Protein AF-A0A914JUU6-F1 (afdb_monomer_lite)

Secondary structure (DSSP, 8-state):
-EEEE-HHHHHHHGGG-TTSEEEE-SSGGG-TTTTTTT-HHHHHHHHHHHHHHHHHHT---SEEEEEEE--HHHHHHHHHHHHHHGGG--GGGT-HHHHHHHHHHHHHHHH-SSEE-TT-S-EEEEE----TT-HHHHHHHHHH-HHHHTTS----PPP----

pLDDT: mean 79.99, std 14.68, range [33.72, 95.19]

Sequence (163 aa):
MQISLCSSCFQAVGKHLSDVEVDKSTEYYNCSLCFGLMDQQIYSSIIDEAKKEFLKEKFDGETFVLAVNFPVSQLLREKLIETIIGKEWSEQEMSPKSRSTFLMMNQFREDGFLRPSLHSDMILTVTFENDEFKNKDVDFFMCHQPTQFLKTGRKRQAENEED

Structure (mmCIF, N/CA/C/O backbone):
data_AF-A0A914JUU6-F1
#
_entry.id   AF-A0A914JUU6-F1
#
loop_
_atom_site.group_PDB
_atom_site.id
_atom_site.type_symbol
_atom_site.label_atom_id
_atom_site.label_alt_id
_atom_site.label_comp_id
_atom_site.label_asym_id
_atom_site.label_entity_id
_atom_site.label_seq_id
_atom_site.pdbx_PDB_ins_code
_atom_site.Cartn_x
_atom_site.Cartn_y
_atom_site.Cartn_z
_atom_site.occupancy
_atom_site.B_iso_or_equiv
_atom_site.auth_seq_id
_atom_site.auth_comp_id
_atom_site.auth_asym_id
_atom_site.auth_atom_id
_atom_site.pdbx_PDB_model_num
ATOM 1 N N . MET A 1 1 ? 10.167 4.336 -23.846 1.00 57.53 1 MET A N 1
ATOM 2 C CA . MET A 1 1 ? 9.023 3.688 -23.164 1.00 57.53 1 MET A CA 1
ATOM 3 C C . MET A 1 1 ? 9.046 4.190 -21.741 1.00 57.53 1 MET A C 1
ATOM 5 O O . MET A 1 1 ? 10.099 4.102 -21.124 1.00 57.53 1 MET A O 1
ATOM 9 N N . GLN A 1 2 ? 7.935 4.761 -21.282 1.00 77.31 2 GLN A N 1
ATOM 10 C CA . GLN A 1 2 ? 7.885 5.588 -20.080 1.00 77.31 2 GLN A CA 1
ATOM 11 C C . GLN A 1 2 ? 7.187 4.834 -18.940 1.00 77.31 2 GLN A C 1
ATOM 13 O O . GLN A 1 2 ? 6.033 4.430 -19.088 1.00 77.31 2 GLN A O 1
ATOM 18 N N . ILE A 1 3 ? 7.874 4.631 -17.814 1.00 84.81 3 ILE A N 1
ATOM 19 C CA . ILE A 1 3 ? 7.281 4.119 -16.570 1.00 84.81 3 ILE A CA 1
ATOM 20 C C . ILE A 1 3 ? 6.945 5.318 -15.690 1.00 84.81 3 ILE A C 1
ATOM 22 O O . ILE A 1 3 ? 7.829 6.089 -15.327 1.00 84.81 3 ILE A O 1
ATOM 26 N N . SER A 1 4 ? 5.676 5.466 -15.311 1.00 89.19 4 SER A N 1
ATOM 27 C CA . SER A 1 4 ? 5.264 6.519 -14.379 1.00 89.19 4 SER A CA 1
ATOM 28 C C . SER A 1 4 ? 5.350 6.002 -12.943 1.00 89.19 4 SER A C 1
ATOM 30 O O . SER A 1 4 ? 4.695 5.015 -12.606 1.00 89.19 4 SER A O 1
ATOM 32 N N . LEU A 1 5 ? 6.152 6.631 -12.084 1.00 89.44 5 LEU A N 1
ATOM 33 C CA . LEU A 1 5 ? 6.311 6.259 -10.674 1.00 89.44 5 LEU A CA 1
ATOM 34 C C . LEU A 1 5 ? 5.948 7.433 -9.765 1.00 89.44 5 LEU A C 1
ATOM 36 O O . LEU A 1 5 ? 6.382 8.557 -10.002 1.00 89.44 5 LEU A O 1
ATOM 40 N N . CYS A 1 6 ? 5.215 7.175 -8.679 1.00 90.62 6 CYS A N 1
ATOM 41 C CA . CYS A 1 6 ? 5.067 8.169 -7.614 1.00 90.62 6 CYS A CA 1
ATOM 42 C C . CYS A 1 6 ? 6.408 8.408 -6.902 1.00 90.62 6 CYS A C 1
ATOM 44 O O . CYS A 1 6 ? 7.339 7.605 -7.008 1.00 90.62 6 CYS A O 1
ATOM 46 N N . SER A 1 7 ? 6.497 9.485 -6.123 1.00 88.38 7 SER A N 1
ATOM 47 C CA . SER A 1 7 ? 7.707 9.869 -5.381 1.00 88.38 7 SER A CA 1
ATOM 48 C C . SER A 1 7 ? 8.294 8.726 -4.536 1.00 88.38 7 SER A C 1
ATOM 50 O O . SER A 1 7 ? 9.498 8.476 -4.596 1.00 88.38 7 SER A O 1
ATOM 52 N N . SER A 1 8 ? 7.457 7.987 -3.800 1.00 86.56 8 SER A N 1
ATOM 53 C CA . SER A 1 8 ? 7.889 6.881 -2.936 1.00 86.56 8 SER A CA 1
ATOM 54 C C . SER A 1 8 ? 8.438 5.695 -3.729 1.00 86.56 8 SER A C 1
ATOM 56 O O . SER A 1 8 ? 9.468 5.131 -3.364 1.00 86.56 8 SER A O 1
ATOM 58 N N . CYS A 1 9 ? 7.774 5.330 -4.828 1.00 86.56 9 CYS A N 1
ATOM 59 C CA . CYS A 1 9 ? 8.228 4.255 -5.708 1.00 86.56 9 CYS A CA 1
ATOM 60 C C . CYS A 1 9 ? 9.494 4.657 -6.468 1.00 86.56 9 CYS A C 1
ATOM 62 O O . CYS A 1 9 ? 10.424 3.864 -6.561 1.00 86.56 9 CYS A O 1
ATOM 64 N N . PHE A 1 10 ? 9.580 5.904 -6.937 1.00 87.56 10 PHE A N 1
ATOM 65 C CA . PHE A 1 10 ? 10.777 6.436 -7.582 1.00 87.56 10 PHE A CA 1
ATOM 66 C C . PHE A 1 10 ? 11.995 6.382 -6.652 1.00 87.56 10 PHE A C 1
ATOM 68 O O . PHE A 1 10 ? 13.067 5.963 -7.072 1.00 87.56 10 PHE A O 1
ATOM 75 N N . GLN A 1 11 ? 11.842 6.763 -5.381 1.00 84.88 11 GLN A N 1
ATOM 76 C CA . GLN A 1 11 ? 12.929 6.670 -4.400 1.00 84.88 11 GLN A CA 1
ATOM 77 C C . GLN A 1 11 ? 13.390 5.230 -4.159 1.00 84.88 11 GLN A C 1
ATOM 79 O O . GLN A 1 11 ? 14.578 5.005 -3.944 1.00 84.88 11 GLN A O 1
ATOM 84 N N . ALA A 1 12 ? 12.459 4.275 -4.176 1.00 81.06 12 ALA A N 1
ATOM 85 C CA . ALA A 1 12 ? 12.774 2.870 -3.959 1.00 81.06 12 ALA A CA 1
ATOM 86 C C . ALA A 1 12 ? 13.527 2.269 -5.154 1.00 81.06 12 ALA A C 1
ATOM 88 O O . ALA A 1 12 ? 14.568 1.653 -4.969 1.00 81.06 12 ALA A O 1
ATOM 89 N N . VAL A 1 13 ? 13.029 2.484 -6.375 1.00 82.06 13 VAL A N 1
ATOM 90 C CA . VAL A 1 13 ? 13.438 1.666 -7.533 1.00 82.06 13 VAL A CA 1
ATOM 91 C C . VAL A 1 13 ? 13.977 2.485 -8.701 1.00 82.06 13 VAL A C 1
ATOM 93 O O . VAL A 1 13 ? 14.630 1.946 -9.586 1.00 82.06 13 VAL A O 1
ATOM 96 N N . GLY A 1 14 ? 13.744 3.800 -8.711 1.00 80.38 14 GLY A N 1
ATOM 97 C CA . GLY A 1 14 ? 14.098 4.680 -9.827 1.00 80.38 14 GLY A CA 1
ATOM 98 C C . GLY A 1 14 ? 15.599 4.723 -10.112 1.00 80.38 14 GLY A C 1
ATOM 99 O O . GLY A 1 14 ? 15.990 4.856 -11.265 1.00 80.38 14 GLY A O 1
ATOM 100 N N . LYS A 1 15 ? 16.440 4.529 -9.087 1.00 78.06 15 LYS A N 1
ATOM 101 C CA . LYS A 1 15 ? 17.906 4.452 -9.230 1.00 78.06 15 LYS A CA 1
ATOM 102 C C . LYS A 1 15 ? 18.381 3.241 -10.050 1.00 78.06 15 LYS A C 1
ATOM 104 O O . LYS A 1 15 ? 19.475 3.291 -10.595 1.00 78.06 15 LYS A O 1
ATOM 109 N N . HIS A 1 16 ? 17.559 2.196 -10.149 1.00 81.31 16 HIS A N 1
ATOM 110 C CA . HIS A 1 16 ? 17.865 0.955 -10.866 1.00 81.31 16 HIS A CA 1
ATOM 111 C C . HIS A 1 16 ? 17.248 0.890 -12.270 1.00 81.31 16 HIS A C 1
ATOM 113 O O . HIS A 1 16 ? 17.445 -0.079 -12.995 1.00 81.31 16 HIS A O 1
ATOM 119 N N . LEU A 1 17 ? 16.485 1.911 -12.667 1.00 79.25 17 LEU A N 1
ATOM 120 C CA . LEU A 1 17 ? 15.822 1.989 -13.969 1.00 79.25 17 LEU A CA 1
ATOM 121 C C . LEU A 1 17 ? 16.622 2.883 -14.931 1.00 79.25 17 LEU A C 1
ATOM 123 O O . LEU A 1 17 ? 16.078 3.831 -15.488 1.00 79.25 17 LEU A O 1
ATOM 127 N N . SER A 1 18 ? 17.922 2.620 -15.109 1.00 71.88 18 SER A N 1
ATOM 128 C CA . SER A 1 18 ? 18.807 3.463 -15.938 1.00 71.88 18 SER A CA 1
ATOM 129 C C . SER A 1 18 ? 18.470 3.431 -17.430 1.00 71.88 18 SER A C 1
ATOM 131 O O . SER A 1 18 ? 18.652 4.431 -18.121 1.00 71.88 18 SER A O 1
ATOM 133 N N . ASP A 1 19 ? 17.954 2.299 -17.913 1.00 75.19 19 ASP A N 1
ATOM 134 C CA . ASP A 1 19 ? 17.705 2.051 -19.340 1.00 75.19 19 ASP A CA 1
ATOM 135 C C . ASP A 1 19 ? 16.241 2.307 -19.742 1.00 75.19 19 ASP A C 1
ATOM 137 O O . ASP A 1 19 ? 15.835 2.040 -20.876 1.00 75.19 19 ASP A O 1
ATOM 141 N N . VAL A 1 20 ? 15.427 2.817 -18.813 1.00 79.25 20 VAL A N 1
ATOM 142 C CA . VAL A 1 20 ? 14.002 3.086 -19.019 1.00 79.25 20 VAL A CA 1
ATOM 143 C C . VAL A 1 20 ? 13.700 4.538 -18.680 1.00 79.25 20 VAL A C 1
ATOM 145 O O . VAL A 1 20 ? 14.171 5.080 -17.687 1.00 79.25 20 VAL A O 1
ATOM 148 N N . GLU A 1 21 ? 12.886 5.184 -19.507 1.00 82.81 21 GLU A N 1
ATOM 149 C CA . GLU A 1 21 ? 12.431 6.540 -19.231 1.00 82.81 21 GLU A CA 1
ATOM 150 C C . GLU A 1 21 ? 11.461 6.503 -18.043 1.00 82.81 21 GLU A C 1
ATOM 152 O O . GLU A 1 21 ? 10.430 5.831 -18.095 1.00 82.81 21 GLU A O 1
ATOM 157 N N . VAL A 1 22 ? 11.800 7.185 -16.950 1.00 84.38 22 VAL A N 1
ATOM 158 C CA . VAL A 1 22 ? 10.963 7.233 -15.747 1.00 84.38 22 VAL A CA 1
ATOM 159 C C . VAL A 1 22 ? 10.373 8.621 -15.591 1.00 84.38 22 VAL A C 1
ATOM 161 O O . VAL A 1 22 ? 11.096 9.604 -15.435 1.00 84.38 22 VAL A O 1
ATOM 164 N N . ASP A 1 23 ? 9.050 8.682 -15.566 1.00 88.38 23 ASP A N 1
ATOM 165 C CA . ASP A 1 23 ? 8.308 9.898 -15.284 1.00 88.38 23 ASP A CA 1
ATOM 166 C C . ASP A 1 23 ? 7.830 9.914 -13.835 1.00 88.38 23 ASP A C 1
ATOM 168 O O . ASP A 1 23 ? 7.347 8.913 -13.299 1.00 88.38 23 ASP A O 1
ATOM 172 N N . LYS A 1 24 ? 7.986 11.063 -13.184 1.00 85.81 24 LYS A N 1
ATOM 173 C CA . LYS A 1 24 ? 7.575 11.240 -11.795 1.00 85.81 24 LYS A CA 1
ATOM 174 C C . LYS A 1 24 ? 6.118 11.653 -11.783 1.00 85.81 24 LYS A C 1
ATOM 176 O O . LYS A 1 24 ? 5.791 12.820 -11.978 1.00 85.81 24 LYS A O 1
ATOM 181 N N . SER A 1 25 ? 5.255 10.690 -11.495 1.00 83.69 25 SER A N 1
ATOM 182 C CA . SER A 1 25 ? 3.836 10.954 -11.341 1.00 83.69 25 SER A CA 1
ATOM 183 C C . SER A 1 25 ? 3.587 11.829 -10.118 1.00 83.69 25 SER A C 1
ATOM 185 O O . SER A 1 25 ? 3.989 11.484 -9.002 1.00 83.69 25 SER A O 1
ATOM 187 N N . THR A 1 26 ? 2.892 12.946 -10.320 1.00 81.56 26 THR A N 1
ATOM 188 C CA . THR A 1 26 ? 2.344 13.766 -9.232 1.00 81.56 26 THR A CA 1
ATOM 189 C C . THR A 1 26 ? 1.098 13.133 -8.619 1.00 81.56 26 THR A C 1
ATOM 191 O O . THR A 1 26 ? 0.766 13.410 -7.472 1.00 81.56 26 THR A O 1
ATOM 194 N N . GLU A 1 27 ? 0.420 12.272 -9.376 1.00 85.25 27 GLU A N 1
ATOM 195 C CA . GLU A 1 27 ? -0.805 11.595 -8.973 1.00 85.25 27 GLU A CA 1
ATOM 196 C C . GLU A 1 27 ? -0.496 10.144 -8.600 1.00 85.25 27 GLU A C 1
ATOM 198 O O . GLU A 1 27 ? -0.116 9.330 -9.440 1.00 85.25 27 GLU A O 1
ATOM 203 N N . TYR A 1 28 ? -0.667 9.795 -7.324 1.00 84.38 28 TYR A N 1
ATOM 204 C CA . TYR A 1 28 ? -0.270 8.483 -6.807 1.00 84.38 28 TYR A CA 1
ATOM 205 C C . TYR A 1 28 ? -0.962 7.320 -7.532 1.00 84.38 28 TYR A C 1
ATOM 207 O O . TYR A 1 28 ? -0.316 6.301 -7.787 1.00 84.38 28 TYR A O 1
ATOM 215 N N . TYR A 1 29 ? -2.231 7.482 -7.920 1.00 84.50 29 TYR A N 1
ATOM 216 C CA . TYR A 1 29 ? -3.012 6.459 -8.622 1.00 84.50 29 TYR A CA 1
ATOM 217 C C . TYR A 1 29 ? -2.467 6.115 -10.020 1.00 84.50 29 TYR A C 1
ATOM 219 O O . TYR A 1 29 ? -2.682 5.008 -10.507 1.00 84.50 29 TYR A O 1
ATOM 227 N N . ASN A 1 30 ? -1.699 7.016 -10.642 1.00 86.25 30 ASN A N 1
ATOM 228 C CA . ASN A 1 30 ? -1.046 6.781 -11.933 1.00 86.25 30 ASN A CA 1
ATOM 229 C C . ASN A 1 30 ? 0.300 6.048 -11.805 1.00 86.25 30 ASN A C 1
ATOM 231 O O . ASN A 1 30 ? 0.946 5.746 -12.812 1.00 86.25 30 ASN A O 1
ATOM 235 N N . CYS A 1 31 ? 0.741 5.733 -10.582 1.00 88.81 31 CYS A N 1
ATOM 236 C CA . CYS A 1 31 ? 1.960 4.968 -10.365 1.00 88.81 31 CYS A CA 1
ATOM 237 C C . CYS A 1 31 ? 1.830 3.555 -10.949 1.00 88.81 31 CYS A C 1
ATOM 239 O O . CYS A 1 31 ? 1.064 2.727 -10.461 1.00 88.81 31 CYS A O 1
ATOM 241 N N . SER A 1 32 ? 2.669 3.256 -11.937 1.00 86.00 32 SER A N 1
ATOM 242 C CA . SER A 1 32 ? 2.745 1.964 -12.627 1.00 86.00 32 SER A CA 1
ATOM 243 C C . SER A 1 32 ? 3.230 0.824 -11.732 1.00 86.00 32 SER A C 1
ATOM 245 O O . SER A 1 32 ? 3.074 -0.336 -12.106 1.00 86.00 32 SER A O 1
ATOM 247 N N . LEU A 1 33 ? 3.841 1.146 -10.583 1.00 86.81 33 LEU A N 1
ATOM 248 C CA . LEU A 1 33 ? 4.299 0.153 -9.615 1.00 86.81 33 LEU A CA 1
ATOM 249 C C . LEU A 1 33 ? 3.290 -0.096 -8.503 1.00 86.81 33 LEU A C 1
ATOM 251 O O . LEU A 1 33 ? 3.205 -1.237 -8.095 1.00 86.81 33 LEU A O 1
ATOM 255 N N . CYS A 1 34 ? 2.612 0.918 -7.955 1.00 88.19 34 CYS A N 1
ATOM 256 C CA . CYS A 1 34 ? 1.824 0.757 -6.724 1.00 88.19 34 CYS A CA 1
ATOM 257 C C . CYS A 1 34 ? 0.345 1.112 -6.838 1.00 88.19 34 CYS A C 1
ATOM 259 O O . CYS A 1 34 ? -0.348 0.980 -5.839 1.00 88.19 34 CYS A O 1
ATOM 261 N N . PHE A 1 35 ? -0.135 1.600 -7.986 1.00 88.06 35 PHE A N 1
ATOM 262 C CA . PHE A 1 35 ? -1.544 1.970 -8.186 1.00 88.06 35 PHE A CA 1
ATOM 263 C C . PHE A 1 35 ? -2.126 2.880 -7.092 1.00 88.06 35 PHE A C 1
ATOM 265 O O . PHE A 1 35 ? -3.280 2.758 -6.701 1.00 88.06 35 PHE A O 1
ATOM 272 N N . GLY A 1 36 ? -1.313 3.784 -6.549 1.00 89.06 36 GLY A N 1
ATOM 273 C CA . GLY A 1 36 ? -1.745 4.691 -5.489 1.00 89.06 36 GLY A CA 1
ATOM 274 C C . GLY A 1 36 ? -1.628 4.151 -4.072 1.00 89.06 36 GLY A C 1
ATOM 275 O O . GLY A 1 36 ? -1.816 4.917 -3.138 1.00 89.06 36 GLY A O 1
ATOM 276 N N . LEU A 1 37 ? -1.199 2.901 -3.873 1.00 89.56 37 LEU A N 1
ATOM 277 C CA . LEU A 1 37 ? -1.059 2.304 -2.541 1.00 89.5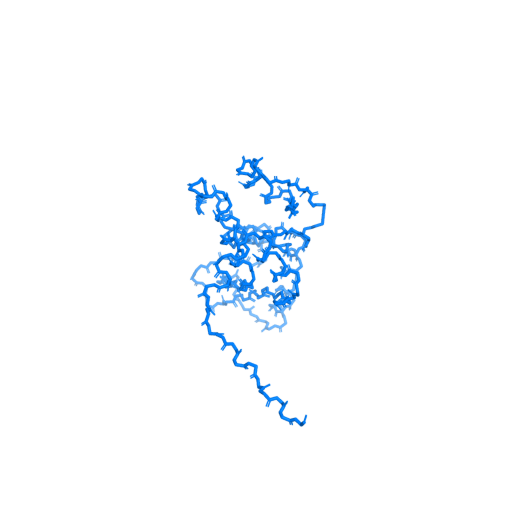6 37 LEU A CA 1
ATOM 278 C C . LEU A 1 37 ? -0.120 3.069 -1.608 1.00 89.56 37 LEU A C 1
ATOM 280 O O . LEU A 1 37 ? -0.165 2.805 -0.421 1.00 89.56 37 LEU A O 1
ATOM 284 N N . MET A 1 38 ? 0.746 3.960 -2.100 1.00 88.69 38 MET A N 1
ATOM 285 C CA . MET A 1 38 ? 1.647 4.780 -1.269 1.00 88.69 38 MET A CA 1
ATOM 286 C C . MET A 1 38 ? 1.043 6.133 -0.857 1.00 88.69 38 MET A C 1
ATOM 288 O O . MET A 1 38 ? 1.733 6.932 -0.227 1.00 88.69 38 MET A O 1
ATOM 292 N N . ASP A 1 39 ? -0.202 6.418 -1.234 1.00 89.44 39 ASP A N 1
ATOM 293 C CA . ASP A 1 39 ? -0.875 7.662 -0.878 1.00 89.44 39 ASP A CA 1
ATOM 294 C C . ASP A 1 39 ? -1.352 7.631 0.582 1.00 89.44 39 ASP A C 1
ATOM 296 O O . ASP A 1 39 ? -2.213 6.837 0.963 1.00 89.44 39 ASP A O 1
ATOM 300 N N . GLN A 1 40 ? -0.809 8.528 1.406 1.00 86.19 40 GLN A N 1
ATOM 301 C CA . GLN A 1 40 ? -1.185 8.641 2.816 1.00 86.19 40 GLN A CA 1
ATOM 302 C C . GLN A 1 40 ? -2.650 9.057 3.013 1.00 86.19 40 GLN A C 1
ATOM 304 O O . GLN A 1 40 ? -3.241 8.720 4.038 1.00 86.19 40 GLN A O 1
ATOM 309 N N . GLN A 1 41 ? -3.263 9.745 2.042 1.00 89.69 41 GLN A N 1
ATOM 310 C CA . GLN A 1 41 ? -4.670 10.151 2.128 1.00 89.69 41 GLN A CA 1
ATOM 311 C C . GLN A 1 41 ? -5.612 8.941 2.175 1.00 89.69 41 GLN A C 1
ATOM 313 O O . GLN A 1 41 ? -6.635 8.968 2.868 1.00 89.69 41 GLN A O 1
ATOM 318 N N . ILE A 1 42 ? -5.236 7.855 1.492 1.00 90.38 42 ILE A N 1
ATOM 319 C CA . ILE A 1 42 ? -5.979 6.594 1.516 1.00 90.38 42 ILE A CA 1
ATOM 320 C C . ILE A 1 42 ? -5.950 5.997 2.927 1.00 90.38 42 ILE A C 1
ATOM 322 O O . ILE A 1 42 ? -6.983 5.551 3.419 1.00 90.38 42 ILE A O 1
ATOM 326 N N . TYR A 1 43 ? -4.810 6.039 3.621 1.00 91.81 43 TYR A N 1
ATOM 327 C CA . TYR A 1 43 ? -4.704 5.479 4.972 1.00 91.81 43 TYR A CA 1
ATOM 328 C C . TYR A 1 43 ? -5.516 6.256 5.998 1.00 91.81 43 TYR A C 1
ATOM 330 O O . TYR A 1 43 ? -6.193 5.634 6.813 1.00 91.81 43 TYR A O 1
ATOM 338 N N . SER A 1 44 ? -5.510 7.590 5.937 1.00 92.06 44 SER A N 1
ATOM 339 C CA . SER A 1 44 ? -6.382 8.400 6.795 1.00 92.06 44 SER A CA 1
ATOM 340 C C . SER A 1 44 ? -7.854 8.043 6.577 1.00 92.06 44 SER A C 1
ATOM 342 O O . SER A 1 44 ? -8.585 7.822 7.537 1.00 92.06 44 SER A O 1
ATOM 344 N N . SER A 1 45 ? -8.262 7.878 5.314 1.00 93.25 45 SER A N 1
ATOM 345 C CA . SER A 1 45 ? -9.634 7.486 4.967 1.00 93.25 45 SER A CA 1
ATOM 346 C C . SER A 1 45 ? -9.996 6.092 5.498 1.00 93.25 45 SER A C 1
ATOM 348 O O . SER A 1 45 ? -11.091 5.898 6.020 1.00 93.25 45 SER A O 1
ATOM 350 N N . ILE A 1 46 ? -9.072 5.126 5.411 1.00 93.56 46 ILE A N 1
ATOM 351 C CA . ILE A 1 46 ? -9.253 3.772 5.960 1.00 93.56 46 ILE A CA 1
ATOM 352 C C . ILE A 1 46 ? -9.414 3.813 7.482 1.00 93.56 46 ILE A C 1
ATOM 354 O O . ILE A 1 46 ? -10.281 3.125 8.015 1.00 93.56 46 ILE A O 1
ATOM 358 N N . ILE A 1 47 ? -8.603 4.606 8.187 1.00 93.44 47 ILE A N 1
ATOM 359 C CA . ILE A 1 47 ? -8.695 4.749 9.647 1.00 93.44 47 ILE A CA 1
ATOM 360 C C . ILE A 1 47 ? -10.044 5.346 10.042 1.00 93.44 47 ILE A C 1
ATOM 362 O O . ILE A 1 47 ? -10.704 4.827 10.943 1.00 93.44 47 ILE A O 1
ATOM 366 N N . ASP A 1 48 ? -10.469 6.411 9.363 1.00 94.56 48 ASP A N 1
ATOM 367 C CA . ASP A 1 48 ? -11.744 7.068 9.640 1.00 94.56 48 ASP A CA 1
ATOM 368 C C . ASP A 1 48 ? -12.930 6.127 9.415 1.00 94.56 48 ASP A C 1
ATOM 370 O O . ASP A 1 48 ? -13.872 6.115 10.209 1.00 94.56 48 ASP A O 1
ATOM 374 N N . GLU A 1 49 ? -12.887 5.301 8.371 1.00 94.56 49 GLU A N 1
ATOM 375 C CA . GLU A 1 49 ? -13.939 4.321 8.110 1.00 94.56 49 GLU A CA 1
ATOM 376 C C . GLU A 1 49 ? -13.908 3.158 9.110 1.00 94.56 49 GLU A C 1
ATOM 378 O O . GLU A 1 49 ? -14.947 2.781 9.655 1.00 94.56 49 GLU A O 1
ATOM 383 N N . ALA A 1 50 ? -12.716 2.656 9.448 1.00 92.75 50 ALA A N 1
ATOM 384 C CA . ALA A 1 50 ? -12.544 1.624 10.468 1.00 92.75 50 ALA A CA 1
ATOM 385 C C . ALA A 1 50 ? -13.088 2.079 11.832 1.00 92.75 50 ALA A C 1
ATOM 387 O O . ALA A 1 50 ? -13.751 1.305 12.518 1.00 92.75 50 ALA A O 1
ATOM 388 N N . LYS A 1 51 ? -12.876 3.347 12.208 1.00 92.31 51 LYS A N 1
ATOM 389 C CA . LYS A 1 51 ? -13.453 3.955 13.418 1.00 92.31 51 LYS A CA 1
ATOM 390 C C . LYS A 1 51 ? -14.973 3.957 13.406 1.00 92.31 51 LYS A C 1
ATOM 392 O O . LYS A 1 51 ? -15.591 3.607 14.411 1.00 92.31 51 LYS A O 1
ATOM 397 N N . LYS A 1 52 ? -15.581 4.378 12.294 1.00 93.25 52 LYS A N 1
ATOM 398 C CA . LYS A 1 52 ? -17.044 4.433 12.167 1.00 93.25 52 LYS A CA 1
ATOM 399 C C . LYS A 1 52 ? -17.657 3.050 12.331 1.00 93.25 52 LYS A C 1
ATOM 401 O O . LYS A 1 52 ? -18.586 2.901 13.121 1.00 93.25 52 LYS A O 1
ATOM 406 N N . GLU A 1 53 ? -17.118 2.051 11.635 1.00 92.06 53 GLU A N 1
ATOM 407 C CA . GLU A 1 53 ? -17.606 0.674 11.736 1.00 92.06 53 GLU A CA 1
ATOM 408 C C . GLU A 1 53 ? -17.349 0.086 13.130 1.00 92.06 53 GLU A C 1
ATOM 410 O O . GLU A 1 53 ? -18.251 -0.504 13.720 1.00 92.06 53 GLU A O 1
ATOM 415 N N . PHE A 1 54 ? -16.185 0.347 13.733 1.00 90.44 54 PHE A N 1
ATOM 416 C CA . PHE A 1 54 ? -15.885 -0.098 15.095 1.00 90.44 54 PHE A CA 1
ATOM 417 C C . PHE A 1 54 ? -16.897 0.434 16.127 1.00 90.44 54 PHE A C 1
ATOM 419 O O . PHE A 1 54 ? -17.426 -0.322 16.944 1.00 90.44 54 PHE A O 1
ATOM 426 N N . LEU A 1 55 ? -17.202 1.736 16.073 1.00 90.44 55 LEU A N 1
ATOM 427 C CA . LEU A 1 55 ? -18.164 2.376 16.977 1.00 90.44 55 LEU A CA 1
ATOM 428 C C . LEU A 1 55 ? -19.601 1.897 16.738 1.00 90.44 55 LEU A C 1
ATOM 430 O O . LEU A 1 55 ? -20.389 1.808 17.682 1.00 90.44 55 LEU A O 1
ATOM 434 N N . LYS A 1 56 ? -19.947 1.595 15.485 1.00 92.62 56 LYS A N 1
ATOM 435 C CA . LYS A 1 56 ? -21.265 1.093 15.088 1.00 92.62 56 LYS A CA 1
ATOM 436 C C . LYS A 1 56 ? -21.520 -0.320 15.612 1.00 92.62 56 LYS A C 1
ATOM 438 O O . LYS A 1 56 ? -22.592 -0.566 16.164 1.00 92.62 56 LYS A O 1
ATOM 443 N N . GLU A 1 57 ? -20.535 -1.204 15.494 1.00 88.19 57 GLU A N 1
ATOM 444 C CA . GLU A 1 57 ? -20.612 -2.596 15.958 1.00 88.19 57 GLU A CA 1
ATOM 445 C C . GLU A 1 57 ? -20.428 -2.737 17.483 1.00 88.19 57 GLU A C 1
ATOM 447 O O . GLU A 1 57 ? -20.735 -3.783 18.051 1.00 88.19 57 GLU A O 1
ATOM 452 N N . LYS A 1 58 ? -20.009 -1.661 18.171 1.00 87.31 58 LYS A N 1
ATOM 453 C CA . LYS A 1 58 ? -19.837 -1.593 19.638 1.00 87.31 58 LYS A CA 1
ATOM 454 C C . LYS A 1 58 ? -18.850 -2.627 20.183 1.00 87.31 58 LYS A C 1
ATOM 456 O O . LYS A 1 58 ? -19.087 -3.224 21.235 1.00 87.31 58 LYS A O 1
ATOM 461 N N . PHE A 1 59 ? -17.742 -2.817 19.479 1.00 85.38 59 PHE A N 1
ATOM 462 C CA . PHE A 1 59 ? -16.637 -3.629 19.975 1.00 85.38 59 PHE A CA 1
ATOM 463 C C . PHE A 1 59 ? -16.036 -3.030 21.257 1.00 85.38 59 PHE A C 1
ATOM 465 O O . PHE A 1 59 ? -15.984 -1.813 21.436 1.00 85.38 59 PHE A O 1
ATOM 472 N N . ASP A 1 60 ? -15.570 -3.900 22.148 1.00 84.56 60 ASP A N 1
ATOM 473 C CA . ASP A 1 60 ? -14.949 -3.568 23.435 1.00 84.56 60 ASP A CA 1
ATOM 474 C C . ASP A 1 60 ? -13.409 -3.648 23.407 1.00 84.56 60 ASP A C 1
ATOM 476 O O . ASP A 1 60 ? -12.746 -3.245 24.363 1.00 84.56 60 ASP A O 1
ATOM 480 N N . GLY A 1 61 ? -12.826 -4.142 22.311 1.00 85.19 61 GLY A N 1
ATOM 481 C CA . GLY A 1 61 ? -11.384 -4.327 22.156 1.00 85.19 61 GLY A CA 1
ATOM 482 C C . GLY A 1 61 ? -10.639 -3.095 21.636 1.00 85.19 61 GLY A C 1
ATOM 483 O O . GLY A 1 61 ? -11.036 -2.472 20.663 1.00 85.19 61 GLY A O 1
ATOM 484 N N . GLU A 1 62 ? -9.476 -2.792 22.212 1.00 88.44 62 GLU A N 1
ATOM 485 C CA . GLU A 1 62 ? -8.622 -1.664 21.783 1.00 88.44 62 GLU A CA 1
ATOM 486 C C . GLU A 1 62 ? -7.553 -2.059 20.744 1.00 88.44 62 GLU A C 1
ATOM 488 O O . GLU A 1 62 ? -6.737 -1.237 20.311 1.00 88.44 62 GLU A O 1
ATOM 493 N N . THR A 1 63 ? -7.498 -3.340 20.370 1.00 93.62 63 THR A N 1
ATOM 494 C CA . THR A 1 63 ? -6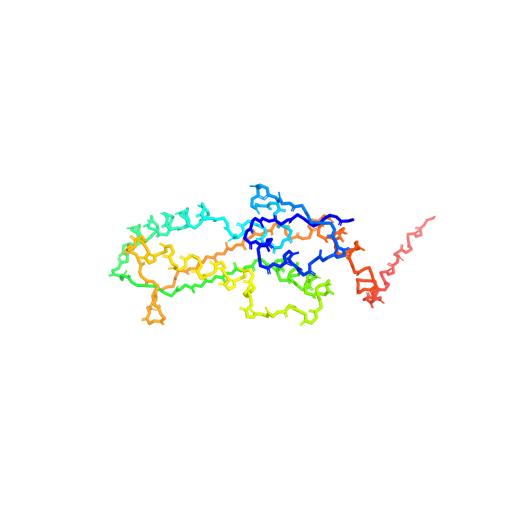.442 -3.887 19.508 1.00 93.62 63 THR A CA 1
ATOM 495 C C . THR A 1 63 ? -7.008 -4.689 18.350 1.00 93.62 63 THR A C 1
ATOM 497 O O . THR A 1 63 ? -8.105 -5.228 18.460 1.00 93.62 63 THR A O 1
ATOM 500 N N . PHE A 1 64 ? -6.261 -4.815 17.253 1.00 94.12 64 PHE A N 1
ATOM 501 C CA . PHE A 1 64 ? -6.690 -5.578 16.076 1.00 94.12 64 PHE A CA 1
ATOM 502 C C . PHE A 1 64 ? -5.527 -6.234 15.332 1.00 94.12 64 PHE A C 1
ATOM 504 O O . PHE A 1 64 ? -4.425 -5.689 15.282 1.00 94.12 64 PHE A O 1
ATOM 511 N N . VAL A 1 65 ? -5.797 -7.364 14.687 1.00 95.19 65 VAL A N 1
ATOM 512 C CA . VAL A 1 65 ? -4.936 -7.952 13.660 1.00 95.19 65 VAL A CA 1
ATOM 513 C C . VAL A 1 65 ? -5.272 -7.294 12.329 1.00 95.19 65 VAL A C 1
ATOM 515 O O . VAL A 1 65 ? -6.431 -7.246 11.924 1.00 95.19 65 VAL A O 1
ATOM 518 N N . LEU A 1 66 ? -4.258 -6.786 11.633 1.00 94.56 66 LEU A N 1
ATOM 519 C CA . LEU A 1 66 ? -4.427 -6.226 10.299 1.00 94.56 66 LEU A CA 1
ATOM 520 C C . LEU A 1 66 ? -4.290 -7.329 9.242 1.00 94.56 66 LEU A C 1
ATOM 522 O O . LEU A 1 66 ? -3.226 -7.935 9.119 1.00 94.56 66 LEU A O 1
ATOM 526 N N . ALA A 1 67 ? -5.334 -7.533 8.444 1.00 94.06 67 ALA A N 1
ATOM 527 C CA . ALA A 1 67 ? -5.303 -8.364 7.246 1.00 94.06 67 ALA A CA 1
ATOM 528 C C . ALA A 1 67 ? -5.443 -7.471 6.005 1.00 94.06 67 ALA A C 1
ATOM 530 O O . ALA A 1 67 ? -6.391 -6.696 5.906 1.00 94.06 67 ALA A O 1
ATOM 531 N N . VAL A 1 68 ? -4.503 -7.560 5.060 1.00 92.50 68 VAL A N 1
ATOM 532 C CA . VAL A 1 68 ? -4.509 -6.721 3.850 1.00 92.50 68 VAL A CA 1
ATOM 533 C C . VAL A 1 68 ? -4.524 -7.585 2.602 1.00 92.50 68 VAL A C 1
ATOM 535 O O . VAL A 1 68 ? -3.616 -8.389 2.385 1.00 92.50 68 VAL A O 1
ATOM 538 N N . ASN A 1 69 ? -5.526 -7.371 1.756 1.00 91.88 69 ASN A N 1
ATOM 539 C CA . ASN A 1 69 ? -5.618 -7.985 0.440 1.00 91.88 69 ASN A CA 1
ATOM 540 C C . ASN A 1 69 ? -5.216 -6.955 -0.617 1.00 91.88 69 ASN A C 1
ATOM 542 O O . ASN A 1 69 ? -5.787 -5.869 -0.685 1.00 91.88 69 ASN A O 1
ATOM 546 N N . PHE A 1 70 ? -4.228 -7.302 -1.439 1.00 88.75 70 PHE A N 1
ATOM 547 C CA . PHE A 1 70 ? -3.767 -6.473 -2.553 1.00 88.75 70 PHE A CA 1
ATOM 548 C C . PHE A 1 70 ? -4.231 -7.071 -3.883 1.00 88.75 70 PHE A C 1
ATOM 550 O O . PHE A 1 70 ? -4.250 -8.302 -3.995 1.00 88.75 70 PHE A O 1
ATOM 557 N N . PRO A 1 71 ? -4.509 -6.241 -4.904 1.00 86.94 71 PRO A N 1
ATOM 558 C CA . PRO A 1 71 ? -4.937 -6.734 -6.205 1.00 86.94 71 PRO A CA 1
ATOM 559 C C . PRO A 1 71 ? -3.839 -7.584 -6.857 1.00 86.94 71 PRO A C 1
ATOM 561 O O . PRO A 1 71 ? -2.640 -7.377 -6.635 1.00 86.94 71 PRO A O 1
ATOM 564 N N . VAL A 1 72 ? -4.224 -8.556 -7.680 1.00 83.50 72 VAL A N 1
ATOM 565 C CA . VAL A 1 72 ? -3.287 -9.456 -8.367 1.00 83.50 72 VAL A CA 1
ATOM 566 C C . VAL A 1 72 ? -2.459 -8.679 -9.387 1.00 83.50 72 VAL A C 1
ATOM 568 O O . VAL A 1 72 ? -1.257 -8.932 -9.527 1.00 83.50 72 VAL A O 1
ATOM 571 N N . SER A 1 73 ? -3.058 -7.669 -10.028 1.00 83.25 73 SER A N 1
ATOM 572 C CA . SER A 1 73 ? -2.361 -6.744 -10.934 1.00 83.25 73 SER A CA 1
ATOM 573 C C . SER A 1 73 ? -1.122 -6.110 -10.291 1.00 83.25 73 SER A C 1
ATOM 575 O O . SER A 1 73 ? -0.118 -5.880 -10.966 1.00 83.25 73 SER A O 1
ATOM 577 N N . GLN A 1 74 ? -1.139 -5.892 -8.975 1.00 85.12 74 GLN A N 1
ATOM 578 C CA . GLN A 1 74 ? -0.014 -5.323 -8.243 1.00 85.12 74 GLN A CA 1
ATOM 579 C C . GLN A 1 74 ? 1.195 -6.261 -8.211 1.00 85.12 74 GLN A C 1
ATOM 581 O O . GLN A 1 74 ? 2.326 -5.833 -8.433 1.00 85.12 74 GLN A O 1
ATOM 586 N N . LEU A 1 75 ? 0.955 -7.553 -7.977 1.00 82.19 75 LEU A N 1
ATOM 587 C CA . LEU A 1 75 ? 2.007 -8.571 -8.012 1.00 82.19 75 LEU A CA 1
ATOM 588 C C . LEU A 1 75 ? 2.592 -8.709 -9.423 1.00 82.19 75 LEU A C 1
ATOM 590 O O . LEU A 1 75 ? 3.797 -8.867 -9.598 1.00 82.19 75 LEU A O 1
ATOM 594 N N . LEU A 1 76 ? 1.727 -8.622 -10.430 1.00 81.25 76 LEU A N 1
ATOM 595 C CA . LEU A 1 76 ? 2.094 -8.658 -11.840 1.00 81.25 76 LEU A CA 1
ATOM 596 C C . LEU A 1 76 ? 3.032 -7.497 -12.224 1.00 81.25 76 LEU A C 1
ATOM 598 O O . LEU A 1 76 ? 4.077 -7.734 -12.834 1.00 81.25 76 LEU A O 1
ATOM 602 N N . ARG A 1 77 ? 2.712 -6.258 -11.827 1.00 82.38 77 ARG A N 1
ATOM 603 C CA . ARG A 1 77 ? 3.578 -5.084 -12.056 1.00 82.38 77 ARG A CA 1
ATOM 604 C C . ARG A 1 77 ? 4.907 -5.184 -11.323 1.00 82.38 77 ARG A C 1
ATOM 606 O O . ARG A 1 77 ? 5.939 -4.848 -11.898 1.00 82.38 77 ARG A O 1
ATOM 613 N N . GLU A 1 78 ? 4.884 -5.674 -10.089 1.00 84.44 78 GLU A N 1
ATOM 614 C CA . GLU A 1 78 ? 6.093 -5.898 -9.302 1.00 84.44 78 GLU A CA 1
ATOM 615 C C . GLU A 1 78 ? 7.038 -6.880 -10.003 1.00 84.44 78 GLU A C 1
ATOM 617 O O . GLU A 1 78 ? 8.207 -6.558 -10.199 1.00 84.44 78 GLU A O 1
ATOM 622 N N . LYS A 1 79 ? 6.526 -8.019 -10.488 1.00 81.75 79 LYS A N 1
ATOM 623 C CA . LYS A 1 79 ? 7.339 -8.986 -11.240 1.00 81.75 79 LY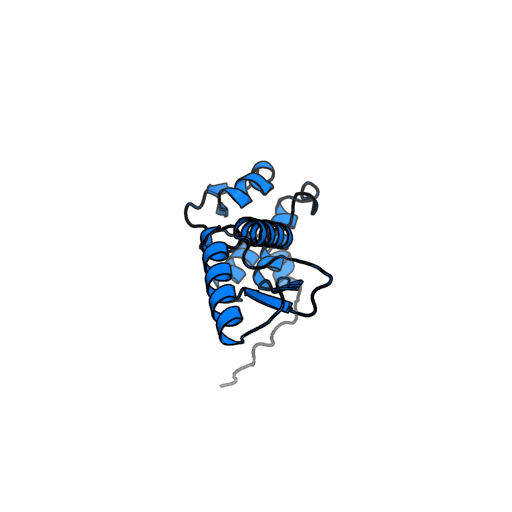S A CA 1
ATOM 624 C C . LYS A 1 79 ? 7.873 -8.434 -12.557 1.00 81.75 79 LYS A C 1
ATOM 626 O O . LYS A 1 79 ? 9.011 -8.724 -12.917 1.00 81.75 79 LYS A O 1
ATOM 631 N N . LEU A 1 80 ? 7.099 -7.617 -13.268 1.00 81.12 80 LEU A N 1
ATOM 632 C CA . LEU A 1 80 ? 7.602 -6.948 -14.468 1.00 81.12 80 LEU A CA 1
ATOM 633 C C . LEU A 1 80 ? 8.753 -5.997 -14.140 1.00 81.12 80 LEU A C 1
ATOM 635 O O . LEU A 1 80 ? 9.793 -6.059 -14.789 1.00 81.12 80 LEU A O 1
ATOM 639 N N . ILE A 1 81 ? 8.604 -5.159 -13.118 1.00 81.25 81 ILE A N 1
ATOM 640 C CA . ILE A 1 81 ? 9.658 -4.226 -12.711 1.00 81.25 81 ILE A CA 1
ATOM 641 C C . ILE A 1 81 ? 10.902 -4.976 -12.212 1.00 81.25 81 ILE A C 1
ATOM 643 O O . ILE A 1 81 ? 12.013 -4.618 -12.598 1.00 81.25 81 ILE A O 1
ATOM 647 N N . GLU A 1 82 ? 10.729 -6.064 -11.461 1.00 82.62 82 GLU A N 1
ATOM 648 C CA . GLU A 1 82 ? 11.823 -6.956 -11.058 1.00 82.62 82 GLU A CA 1
ATOM 649 C C . GLU A 1 82 ? 12.573 -7.513 -12.276 1.00 82.62 82 GLU A C 1
ATOM 651 O O . GLU A 1 82 ? 13.797 -7.560 -12.278 1.00 82.62 82 GLU A O 1
ATOM 656 N N . THR A 1 83 ? 11.874 -7.884 -13.354 1.00 80.00 83 THR A N 1
ATOM 657 C CA . THR A 1 83 ? 12.551 -8.380 -14.564 1.00 80.00 83 THR A CA 1
ATOM 658 C C . THR A 1 83 ? 13.338 -7.308 -15.315 1.00 80.00 83 THR A C 1
ATOM 660 O O . THR A 1 83 ? 14.319 -7.642 -15.974 1.00 80.00 83 THR A O 1
ATOM 663 N N . ILE A 1 84 ? 12.914 -6.044 -15.225 1.00 80.12 84 ILE A N 1
ATOM 664 C CA . ILE A 1 84 ? 13.601 -4.904 -15.844 1.00 80.12 84 ILE A CA 1
ATOM 665 C C . ILE A 1 84 ? 14.866 -4.568 -15.051 1.00 80.12 84 ILE A C 1
ATOM 667 O O . ILE A 1 84 ? 15.926 -4.381 -15.636 1.00 80.12 84 ILE A O 1
ATOM 671 N N . ILE A 1 85 ? 14.752 -4.522 -13.722 1.00 80.12 85 ILE A N 1
ATOM 672 C CA . ILE A 1 85 ? 15.850 -4.189 -12.802 1.00 80.12 85 ILE A CA 1
ATOM 673 C C . ILE A 1 85 ? 16.832 -5.364 -12.647 1.00 80.12 85 ILE A C 1
ATOM 675 O O . ILE A 1 85 ? 18.025 -5.181 -12.402 1.00 80.12 85 ILE A O 1
ATOM 679 N N . GLY A 1 86 ? 16.351 -6.595 -12.801 1.00 75.00 86 GLY A N 1
ATOM 680 C CA . GLY A 1 86 ? 17.147 -7.803 -12.645 1.00 75.00 86 GLY A CA 1
ATOM 681 C C . GLY A 1 86 ? 17.573 -8.040 -11.194 1.00 75.00 86 GLY A C 1
ATOM 682 O O . GLY A 1 86 ? 16.826 -7.801 -10.248 1.00 75.00 86 GLY A O 1
ATOM 683 N N . LYS A 1 87 ? 18.798 -8.545 -11.006 1.00 67.19 87 LYS A N 1
ATOM 684 C CA . LYS A 1 87 ? 19.315 -8.998 -9.698 1.00 67.19 87 LYS A CA 1
ATOM 685 C C . LYS A 1 87 ? 19.541 -7.881 -8.674 1.00 67.19 87 LYS A C 1
ATOM 687 O O . LYS A 1 87 ? 19.866 -8.188 -7.532 1.00 67.19 87 LYS A O 1
ATOM 692 N N . GLU A 1 88 ? 19.422 -6.619 -9.077 1.00 66.75 88 GLU A N 1
ATOM 693 C CA . GLU A 1 88 ? 19.572 -5.476 -8.173 1.00 66.75 88 GLU A CA 1
ATOM 694 C C . GLU A 1 88 ? 18.316 -5.214 -7.337 1.00 66.75 88 GLU A C 1
ATOM 696 O O . GLU A 1 88 ? 18.383 -4.509 -6.334 1.00 66.75 88 GLU A O 1
ATOM 701 N N . TRP A 1 89 ? 17.183 -5.825 -7.700 1.00 68.38 89 TRP A N 1
ATOM 702 C CA . TRP A 1 89 ? 15.980 -5.786 -6.884 1.00 68.38 89 TRP A CA 1
ATOM 703 C C . TRP A 1 89 ? 16.158 -6.678 -5.658 1.00 68.38 89 TRP A C 1
ATOM 705 O O . TRP A 1 89 ? 16.175 -7.906 -5.767 1.00 68.38 89 TRP A O 1
ATOM 715 N N . SER A 1 90 ? 16.252 -6.080 -4.472 1.00 60.25 90 SER A N 1
ATOM 716 C CA . SER A 1 90 ? 16.093 -6.839 -3.234 1.00 60.25 90 SER A CA 1
ATOM 717 C C . SER A 1 90 ? 14.660 -6.689 -2.728 1.00 60.25 90 SER A C 1
ATOM 719 O O . SER A 1 90 ? 14.166 -5.575 -2.554 1.00 60.25 90 SER A O 1
ATOM 721 N N . GLU A 1 91 ? 14.000 -7.806 -2.407 1.00 54.94 91 GLU A N 1
ATOM 722 C CA . GLU A 1 91 ? 12.714 -7.796 -1.684 1.00 54.94 91 GLU A CA 1
ATOM 723 C C . GLU A 1 91 ? 12.811 -7.022 -0.350 1.00 54.94 91 GLU A C 1
ATOM 725 O O . GLU A 1 91 ? 11.807 -6.546 0.186 1.00 54.94 91 GLU A O 1
ATOM 730 N N . GLN A 1 92 ? 14.037 -6.854 0.163 1.00 50.66 92 GLN A N 1
ATOM 731 C CA . GLN A 1 92 ? 14.379 -6.116 1.377 1.00 50.66 92 GLN A CA 1
ATOM 732 C C . GLN A 1 92 ? 14.283 -4.587 1.213 1.00 50.66 92 GLN A C 1
ATOM 734 O O . GLN A 1 92 ? 14.059 -3.903 2.208 1.00 50.66 92 GLN A O 1
ATOM 739 N N . GLU A 1 93 ? 14.334 -4.037 -0.010 1.00 59.62 93 GLU A N 1
ATOM 740 C CA . GLU A 1 93 ? 13.997 -2.620 -0.283 1.00 59.62 93 GLU A CA 1
ATOM 741 C C . GLU A 1 93 ? 12.467 -2.366 -0.326 1.00 59.62 93 GLU A C 1
ATOM 743 O O . GLU A 1 93 ? 12.001 -1.257 -0.601 1.00 59.62 93 GLU A O 1
ATOM 748 N N . MET A 1 94 ? 11.715 -3.384 0.112 1.00 62.59 94 MET A N 1
ATOM 749 C CA . MET A 1 94 ? 10.284 -3.474 0.384 1.00 62.59 94 MET A CA 1
ATOM 750 C C . MET A 1 94 ? 9.396 -3.382 -0.851 1.00 62.59 94 MET A C 1
ATOM 752 O O . MET A 1 94 ? 9.136 -2.305 -1.392 1.00 62.59 94 MET A O 1
ATOM 756 N N . SER A 1 95 ? 8.820 -4.538 -1.193 1.00 79.31 95 SER A N 1
ATOM 757 C CA . SER A 1 95 ? 7.652 -4.641 -2.064 1.00 79.31 95 SER A CA 1
ATOM 758 C C . SER A 1 95 ? 6.607 -3.575 -1.707 1.00 79.31 95 SER A C 1
ATOM 760 O O . SER A 1 95 ? 6.422 -3.245 -0.523 1.00 79.31 95 SER A O 1
ATOM 762 N N . PRO A 1 96 ? 5.856 -3.046 -2.687 1.00 82.50 96 PRO A N 1
ATOM 763 C CA . PRO A 1 96 ? 4.787 -2.096 -2.400 1.00 82.50 96 PRO A CA 1
ATOM 764 C C . PRO A 1 96 ? 3.777 -2.630 -1.374 1.00 82.50 96 PRO A C 1
ATOM 766 O O . PRO A 1 96 ? 3.235 -1.854 -0.593 1.00 82.50 96 PRO A O 1
ATOM 769 N N . LYS A 1 97 ? 3.573 -3.954 -1.318 1.00 86.44 97 LYS A N 1
ATOM 770 C CA . LYS A 1 97 ? 2.712 -4.609 -0.324 1.00 86.44 97 LYS A CA 1
ATOM 771 C C . LYS A 1 97 ? 3.235 -4.418 1.099 1.00 86.44 97 LYS A C 1
ATOM 773 O O . LYS A 1 97 ? 2.514 -3.916 1.964 1.00 86.44 97 LYS A O 1
ATOM 778 N N . SER A 1 98 ? 4.498 -4.776 1.339 1.00 85.44 98 SER A N 1
ATOM 779 C CA . SER A 1 98 ? 5.133 -4.645 2.655 1.00 85.44 98 SER A CA 1
ATOM 780 C C . SER A 1 98 ? 5.204 -3.185 3.086 1.00 85.44 98 SER A C 1
ATOM 782 O O . SER A 1 98 ? 4.868 -2.850 4.221 1.00 85.44 98 SER A O 1
ATOM 784 N N . ARG A 1 99 ? 5.572 -2.297 2.157 1.00 86.62 99 ARG A N 1
ATOM 785 C CA . ARG A 1 99 ? 5.688 -0.867 2.437 1.00 86.62 99 ARG A CA 1
ATOM 786 C C . ARG A 1 99 ? 4.338 -0.227 2.743 1.00 86.62 99 ARG A C 1
ATOM 788 O O . ARG A 1 99 ? 4.246 0.536 3.698 1.00 86.62 99 ARG A O 1
ATOM 795 N N . SER A 1 100 ? 3.295 -0.573 1.991 1.00 89.31 100 SER A N 1
ATOM 796 C CA . SER A 1 100 ? 1.946 -0.059 2.236 1.00 89.31 100 SER A CA 1
ATOM 797 C C . SER A 1 100 ? 1.412 -0.527 3.586 1.00 89.31 100 SER A C 1
ATOM 799 O O . SER A 1 100 ? 0.921 0.280 4.372 1.00 89.31 100 SER A O 1
ATOM 801 N N . THR A 1 101 ? 1.603 -1.809 3.903 1.00 90.31 101 THR A N 1
ATOM 802 C CA . THR A 1 101 ? 1.213 -2.378 5.200 1.00 90.31 101 THR A CA 1
ATOM 803 C C . THR A 1 101 ? 1.933 -1.670 6.348 1.00 90.31 101 THR A C 1
ATOM 805 O O . THR A 1 101 ? 1.296 -1.271 7.319 1.00 90.31 101 THR A O 1
ATOM 808 N N . PHE A 1 102 ? 3.246 -1.449 6.225 1.00 89.25 102 PHE A N 1
ATOM 809 C CA . PHE A 1 102 ? 4.034 -0.737 7.231 1.00 89.25 102 PHE A CA 1
ATOM 810 C C . PHE A 1 102 ? 3.557 0.706 7.444 1.00 89.25 102 PHE A C 1
ATOM 812 O O . PHE A 1 102 ? 3.374 1.127 8.586 1.00 89.25 102 PHE A O 1
ATOM 819 N N . LEU A 1 103 ? 3.330 1.457 6.360 1.00 89.25 103 LEU A N 1
ATOM 820 C CA . LEU A 1 103 ? 2.844 2.836 6.441 1.00 89.25 103 LEU A CA 1
ATOM 821 C C . LEU A 1 103 ? 1.467 2.900 7.103 1.00 89.25 103 LEU A C 1
ATOM 823 O O . LEU A 1 103 ? 1.272 3.686 8.026 1.00 89.25 103 LEU A O 1
ATOM 827 N N . MET A 1 104 ? 0.550 2.020 6.702 1.00 91.06 104 MET A N 1
ATOM 828 C CA . MET A 1 104 ? -0.781 1.944 7.292 1.00 91.06 104 MET A CA 1
ATOM 829 C C . MET A 1 104 ? -0.718 1.593 8.785 1.00 91.06 104 MET A C 1
ATOM 831 O O . MET A 1 104 ? -1.358 2.256 9.597 1.00 91.06 104 MET A O 1
ATOM 835 N N . MET A 1 105 ? 0.100 0.610 9.182 1.00 91.88 105 MET A N 1
ATOM 836 C CA . MET A 1 105 ? 0.291 0.264 10.597 1.00 91.88 105 MET A CA 1
ATOM 837 C C . MET A 1 105 ? 0.832 1.435 11.424 1.00 91.88 105 MET A C 1
ATOM 839 O O . MET A 1 105 ? 0.406 1.611 12.565 1.00 91.88 105 MET A O 1
ATOM 843 N N . ASN A 1 106 ? 1.760 2.227 10.881 1.00 92.00 106 ASN A N 1
ATOM 844 C CA . ASN A 1 106 ? 2.266 3.414 11.573 1.00 92.00 106 ASN A CA 1
ATOM 845 C C . ASN A 1 106 ? 1.186 4.486 11.710 1.00 92.00 106 ASN A C 1
ATOM 847 O O . ASN A 1 106 ? 1.023 5.019 12.801 1.00 92.00 106 ASN A O 1
ATOM 851 N N . GLN A 1 107 ? 0.396 4.718 10.662 1.00 92.19 107 GLN A N 1
ATOM 852 C CA . GLN A 1 107 ? -0.717 5.666 10.695 1.00 92.19 107 GLN A CA 1
ATOM 853 C C . GLN A 1 107 ? -1.740 5.293 11.787 1.00 92.19 107 GLN A C 1
ATOM 855 O O . GLN A 1 107 ? -2.149 6.144 12.572 1.00 92.19 107 GLN A O 1
ATOM 860 N N . PHE A 1 108 ? -2.091 4.005 11.915 1.00 92.81 108 PHE A N 1
ATOM 861 C CA . PHE A 1 108 ? -2.954 3.521 13.005 1.00 92.81 108 PHE A CA 1
ATOM 862 C C . PHE A 1 108 ? -2.340 3.749 14.395 1.00 92.81 108 PHE A C 1
ATOM 864 O O . PHE A 1 108 ? -3.044 4.110 15.336 1.00 92.81 108 PHE A O 1
ATOM 871 N N . ARG A 1 109 ? -1.024 3.547 14.544 1.00 92.56 109 ARG A N 1
ATOM 872 C CA . ARG A 1 109 ? -0.324 3.782 15.819 1.00 92.56 109 ARG A CA 1
ATOM 873 C C . ARG A 1 109 ? -0.296 5.259 16.204 1.00 92.56 109 ARG A C 1
ATOM 875 O O . ARG A 1 109 ? -0.429 5.556 17.386 1.00 92.56 109 ARG A O 1
ATOM 882 N N . GLU A 1 110 ? -0.097 6.145 15.233 1.00 92.88 110 GLU A N 1
ATOM 883 C CA . GLU A 1 110 ? -0.093 7.598 15.435 1.00 92.88 110 GLU A CA 1
ATOM 884 C C . GLU A 1 110 ? -1.480 8.121 15.812 1.00 92.88 110 GLU A C 1
ATOM 886 O O . GLU A 1 110 ? -1.595 8.973 16.690 1.00 92.88 110 GLU A O 1
ATOM 891 N N . ASP A 1 111 ? -2.527 7.573 15.196 1.00 91.94 111 ASP A N 1
ATOM 892 C CA . ASP A 1 111 ? -3.912 7.924 15.496 1.00 91.94 111 ASP A CA 1
ATOM 893 C C . ASP A 1 111 ? -4.348 7.501 16.912 1.00 91.94 111 ASP A C 1
ATOM 895 O O . ASP A 1 111 ? -5.062 8.226 17.606 1.00 91.94 111 ASP A O 1
ATOM 899 N N . GLY A 1 112 ? -3.899 6.326 17.360 1.00 88.00 112 GLY A N 1
ATOM 900 C CA . GLY A 1 112 ? -4.043 5.871 18.741 1.00 88.00 112 GLY A CA 1
ATOM 901 C C . GLY A 1 112 ? -5.427 5.345 19.138 1.00 88.00 112 GLY A C 1
ATOM 902 O O . GLY A 1 112 ? -5.539 4.796 20.235 1.00 88.00 112 GLY A O 1
ATOM 903 N N . PHE A 1 113 ? -6.450 5.447 18.278 1.00 88.75 113 PHE A N 1
ATOM 904 C CA . PHE A 1 113 ? -7.791 4.912 18.553 1.00 88.75 113 PHE A CA 1
ATOM 905 C C . PHE A 1 113 ? -7.813 3.381 18.629 1.00 88.75 113 PHE A C 1
ATOM 907 O O . PHE A 1 113 ? -8.422 2.808 19.526 1.00 88.75 113 PHE A O 1
ATOM 914 N N . LEU A 1 114 ? -7.115 2.720 17.704 1.00 89.00 114 LEU A N 1
ATOM 915 C CA . LEU A 1 114 ? -6.979 1.268 17.645 1.00 89.00 114 LEU A CA 1
ATOM 916 C C . LEU A 1 114 ? -5.514 0.897 17.459 1.00 89.00 114 LEU A C 1
ATOM 918 O O . LEU A 1 114 ? -4.806 1.498 16.649 1.00 89.00 114 LEU A O 1
ATOM 922 N N . ARG A 1 115 ? -5.050 -0.124 18.184 1.00 91.56 115 ARG A N 1
ATOM 923 C CA . ARG A 1 115 ? -3.644 -0.544 18.141 1.00 91.56 115 ARG A CA 1
ATOM 924 C C . ARG A 1 115 ? -3.464 -1.851 17.366 1.00 91.56 115 ARG A C 1
ATOM 926 O O . ARG A 1 115 ? -4.027 -2.873 17.762 1.00 91.56 115 ARG A O 1
ATOM 933 N N . PRO A 1 116 ? -2.624 -1.873 16.317 1.00 92.38 116 PRO A N 1
ATOM 934 C CA . PRO A 1 116 ? -2.286 -3.117 15.639 1.00 92.38 116 PRO A CA 1
ATOM 935 C C . PRO A 1 116 ? -1.569 -4.088 16.596 1.00 92.38 116 PRO A C 1
ATOM 937 O O . PRO A 1 116 ? -0.543 -3.732 17.181 1.00 92.38 116 PRO A O 1
ATOM 940 N N . SER A 1 117 ? -2.077 -5.312 16.734 1.00 92.44 117 SER A N 1
ATOM 941 C CA . SER A 1 117 ? -1.532 -6.390 17.568 1.00 92.44 117 SER A CA 1
ATOM 942 C C . SER A 1 117 ? -1.820 -7.755 16.942 1.00 92.44 117 SER A C 1
ATOM 944 O O . SER A 1 117 ? -2.945 -8.025 16.538 1.00 92.44 117 SER A O 1
ATOM 946 N N . LEU A 1 118 ? -0.824 -8.647 16.921 1.00 90.56 118 LEU A N 1
ATOM 947 C CA . LEU A 1 118 ? -0.991 -10.034 16.455 1.00 90.56 118 LEU A CA 1
ATOM 948 C C . LEU A 1 118 ? -1.782 -10.917 17.434 1.00 90.56 118 LEU A C 1
ATOM 950 O O . LEU A 1 118 ? -2.142 -12.035 17.086 1.00 90.56 118 LEU A O 1
ATOM 954 N N . HIS A 1 119 ? -2.023 -10.433 18.652 1.00 90.19 119 HIS A N 1
ATOM 955 C CA . HIS A 1 119 ? -2.731 -11.161 19.707 1.00 90.19 119 HIS A CA 1
ATOM 956 C C . HIS A 1 119 ? -4.178 -10.694 19.886 1.00 90.19 119 HIS A C 1
ATOM 958 O O . HIS A 1 119 ? -4.785 -11.010 20.902 1.00 90.19 119 HIS A O 1
ATOM 964 N N . SER A 1 120 ? -4.702 -9.890 18.957 1.00 91.06 120 SER A N 1
ATOM 965 C CA . SER A 1 120 ? -6.102 -9.479 19.013 1.00 91.06 120 SER A CA 1
ATOM 966 C C . SER A 1 120 ? -7.016 -10.556 18.438 1.00 91.06 120 SER A C 1
ATOM 968 O O . SER A 1 120 ? -6.698 -11.164 17.417 1.00 91.06 120 SER A O 1
ATOM 970 N N . ASP A 1 121 ? -8.183 -10.719 19.053 1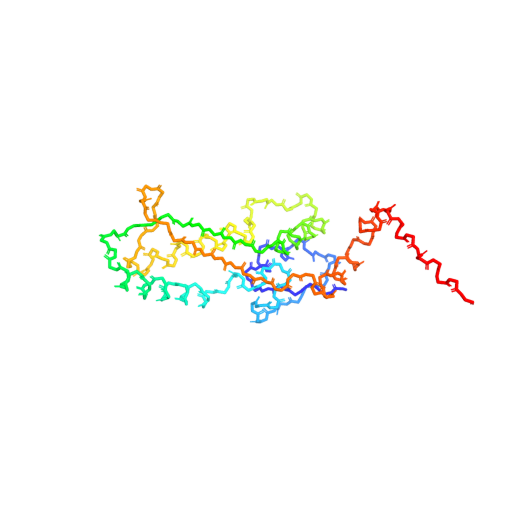.00 90.19 121 ASP A N 1
ATOM 971 C CA . ASP A 1 121 ? -9.281 -11.524 18.515 1.00 90.19 121 ASP A CA 1
ATOM 972 C C . ASP A 1 121 ? -10.069 -10.775 17.420 1.00 90.19 121 ASP A C 1
ATOM 974 O O . ASP A 1 121 ? -10.831 -11.380 16.666 1.00 90.19 121 ASP A O 1
ATOM 978 N N . MET A 1 122 ? -9.875 -9.455 17.301 1.00 91.62 122 MET A N 1
ATOM 979 C CA . MET A 1 122 ? -10.483 -8.626 16.262 1.00 91.62 122 MET A CA 1
ATOM 980 C C . MET A 1 122 ? -9.578 -8.557 15.032 1.00 91.62 122 MET A C 1
ATOM 982 O O . MET A 1 122 ? -8.391 -8.254 15.141 1.00 91.62 122 MET A O 1
ATOM 986 N N . ILE A 1 123 ? -10.150 -8.762 13.845 1.00 93.19 123 ILE A N 1
ATOM 987 C CA . ILE A 1 123 ? -9.433 -8.661 12.571 1.00 93.19 123 ILE A CA 1
ATOM 988 C C . ILE A 1 123 ? -9.992 -7.483 11.774 1.00 93.19 123 ILE A C 1
ATOM 990 O O . ILE A 1 123 ? -11.153 -7.501 11.368 1.00 93.19 123 ILE A O 1
ATOM 994 N N . LEU A 1 124 ? -9.153 -6.484 11.496 1.00 93.12 124 LEU A N 1
ATOM 995 C CA . LEU A 1 124 ? -9.457 -5.454 10.507 1.00 93.12 124 LEU A CA 1
ATOM 996 C C . LEU A 1 124 ? -8.963 -5.933 9.145 1.00 93.12 124 LEU A C 1
ATOM 998 O O . LEU A 1 124 ? -7.755 -6.044 8.923 1.00 93.12 124 LEU A O 1
ATOM 1002 N N . THR A 1 125 ? -9.896 -6.201 8.235 1.00 95.19 125 THR A N 1
ATOM 1003 C CA . THR A 1 125 ? -9.569 -6.582 6.858 1.00 95.19 125 THR A CA 1
ATOM 1004 C C . THR A 1 125 ? -9.694 -5.377 5.937 1.00 95.19 125 THR A C 1
ATOM 1006 O O . THR A 1 125 ? -10.766 -4.789 5.829 1.00 95.19 125 THR A O 1
ATOM 1009 N N . VAL A 1 126 ? -8.607 -5.032 5.251 1.00 94.25 126 VAL A N 1
ATOM 1010 C CA . VAL A 1 126 ? -8.570 -3.995 4.214 1.00 94.25 126 VAL A CA 1
ATOM 1011 C C . VAL A 1 126 ? -8.343 -4.675 2.871 1.00 94.25 126 VAL A C 1
ATOM 1013 O O . VAL A 1 126 ? -7.317 -5.325 2.666 1.00 94.25 126 VAL A O 1
ATOM 1016 N N . THR A 1 127 ? -9.286 -4.520 1.946 1.00 93.31 127 THR A N 1
ATOM 1017 C CA . THR A 1 127 ? -9.181 -5.080 0.595 1.00 93.31 127 THR A CA 1
ATOM 1018 C C . THR A 1 127 ? -9.021 -3.954 -0.410 1.00 93.31 127 THR A C 1
ATOM 1020 O O . THR A 1 127 ? -9.905 -3.115 -0.557 1.00 93.31 127 THR A O 1
ATOM 1023 N N . PHE A 1 128 ? -7.884 -3.944 -1.100 1.00 90.44 128 PHE A N 1
ATOM 1024 C CA . PHE A 1 128 ? -7.651 -3.071 -2.238 1.00 90.44 128 PHE A CA 1
ATOM 1025 C C . PHE A 1 128 ? -8.089 -3.777 -3.512 1.00 90.44 128 PHE A C 1
ATOM 1027 O O . PHE A 1 128 ? -7.614 -4.870 -3.826 1.00 90.44 128 PHE A O 1
ATOM 1034 N N . GLU A 1 129 ? -8.959 -3.117 -4.261 1.00 87.31 129 GLU A N 1
ATOM 1035 C CA . GLU A 1 129 ? -9.419 -3.581 -5.560 1.00 87.31 129 GLU A CA 1
ATOM 1036 C C . GLU A 1 129 ? -8.852 -2.681 -6.653 1.00 87.31 129 GLU A C 1
ATOM 1038 O O . GLU A 1 129 ? -8.668 -1.476 -6.481 1.00 87.31 129 GLU A O 1
ATOM 1043 N N . ASN A 1 130 ? -8.553 -3.289 -7.792 1.00 83.69 130 ASN A N 1
ATOM 1044 C CA . ASN A 1 130 ? -8.197 -2.596 -9.014 1.00 83.69 130 ASN A CA 1
ATOM 1045 C C . ASN A 1 130 ? -8.982 -3.260 -10.140 1.00 83.69 130 ASN A C 1
ATOM 1047 O O . ASN A 1 130 ? -9.139 -4.478 -10.127 1.00 83.69 130 ASN A O 1
ATOM 1051 N N . ASP A 1 131 ? -9.434 -2.490 -11.126 1.00 76.75 131 ASP A N 1
ATOM 1052 C CA . ASP A 1 131 ? -10.012 -3.071 -12.338 1.00 76.75 131 ASP A CA 1
ATOM 1053 C C . ASP A 1 131 ? -8.909 -3.802 -13.118 1.00 76.75 131 ASP A C 1
ATOM 1055 O O . ASP A 1 131 ? -8.169 -3.202 -13.906 1.00 76.75 131 ASP A O 1
ATOM 1059 N N . GLU A 1 132 ? -8.765 -5.094 -12.848 1.00 63.41 132 GLU A N 1
ATOM 1060 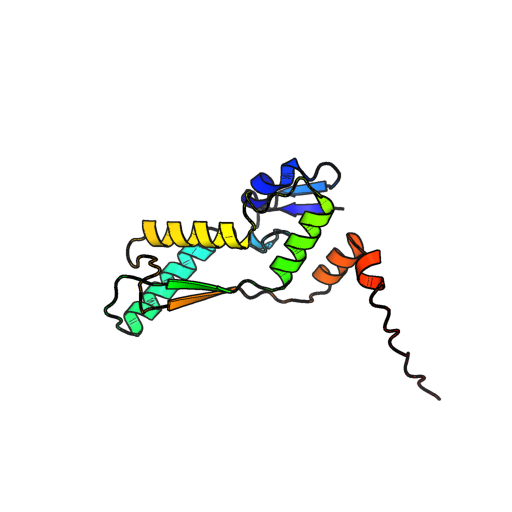C CA . GLU A 1 132 ? -7.771 -5.959 -13.472 1.00 63.41 132 GLU A CA 1
ATOM 1061 C C . GLU A 1 132 ? -8.094 -6.188 -14.958 1.00 63.41 132 GLU A C 1
ATOM 1063 O O . GLU A 1 132 ? -9.244 -6.111 -15.391 1.00 63.41 132 GLU A O 1
ATOM 1068 N N . PHE A 1 133 ? -7.068 -6.497 -15.758 1.00 59.12 133 PHE A N 1
ATOM 1069 C CA . PHE A 1 133 ? -7.207 -6.865 -17.177 1.00 59.12 133 PHE A CA 1
ATOM 1070 C C . PHE A 1 133 ? -7.739 -5.761 -18.101 1.00 59.12 133 PHE A C 1
ATOM 1072 O O . PHE A 1 133 ? -8.182 -6.042 -19.217 1.00 59.12 133 PHE A O 1
ATOM 1079 N N . LYS A 1 134 ? -7.638 -4.486 -17.706 1.00 65.00 134 LYS A N 1
ATOM 1080 C CA . LYS A 1 134 ? -7.775 -3.381 -18.665 1.00 65.00 134 LYS A CA 1
ATOM 1081 C C . LYS A 1 134 ? -6.729 -3.547 -19.772 1.00 65.00 134 LYS A C 1
ATOM 1083 O O . LYS A 1 134 ? -5.600 -3.950 -19.496 1.00 65.00 134 LYS A O 1
ATOM 1088 N N . ASN A 1 135 ? -7.067 -3.161 -21.007 1.00 65.50 135 ASN A N 1
ATOM 1089 C CA . ASN A 1 135 ? -6.138 -3.227 -22.150 1.00 65.50 135 ASN A CA 1
ATOM 1090 C C . ASN A 1 135 ? -4.770 -2.613 -21.822 1.00 65.50 135 ASN A C 1
ATOM 1092 O O . ASN A 1 135 ? -3.759 -3.155 -22.228 1.00 65.50 135 ASN A O 1
ATOM 1096 N N . LYS A 1 136 ? -4.723 -1.581 -20.971 1.00 67.19 136 LYS A N 1
ATOM 1097 C CA . LYS A 1 136 ? -3.482 -0.961 -20.486 1.00 67.19 136 LYS A CA 1
ATOM 1098 C C . LYS A 1 136 ? -2.529 -1.912 -19.753 1.00 67.19 136 LYS A C 1
ATOM 1100 O O . LYS A 1 136 ? -1.320 -1.725 -19.847 1.00 67.19 136 LYS A O 1
ATOM 1105 N N . ASP A 1 137 ? -3.033 -2.890 -19.000 1.00 66.62 137 ASP A N 1
ATOM 1106 C CA . ASP A 1 137 ? -2.184 -3.905 -18.368 1.00 66.62 137 ASP A CA 1
ATOM 1107 C C . ASP A 1 137 ? -1.623 -4.850 -19.427 1.00 66.62 137 ASP A C 1
ATOM 1109 O O . ASP A 1 137 ? -0.423 -5.105 -19.433 1.00 66.62 137 ASP A O 1
ATOM 1113 N N . VAL A 1 138 ? -2.457 -5.293 -20.373 1.00 66.75 138 VAL A N 1
ATOM 1114 C CA . VAL A 1 138 ? -2.025 -6.124 -21.508 1.00 66.75 138 VAL A CA 1
ATOM 1115 C C . VAL A 1 138 ? -1.002 -5.384 -22.371 1.00 66.75 138 VAL A C 1
ATOM 1117 O O . VAL A 1 138 ? 0.040 -5.949 -22.685 1.00 66.75 138 VAL A O 1
ATOM 1120 N N . ASP A 1 139 ? -1.240 -4.114 -22.689 1.00 71.88 139 ASP A N 1
ATOM 1121 C CA . ASP A 1 139 ? -0.334 -3.250 -23.445 1.00 71.88 139 ASP A CA 1
ATOM 1122 C C . ASP A 1 139 ? 0.988 -3.077 -22.701 1.00 71.88 139 ASP A C 1
ATOM 1124 O O . ASP A 1 139 ? 2.059 -3.174 -23.297 1.00 71.88 139 ASP A O 1
ATOM 1128 N N . PHE A 1 140 ? 0.937 -2.886 -21.380 1.00 68.69 140 PHE A N 1
ATOM 1129 C CA . PHE A 1 140 ? 2.139 -2.820 -20.562 1.00 68.69 140 PHE A CA 1
ATOM 1130 C C . PHE A 1 140 ? 2.911 -4.145 -20.607 1.00 68.69 140 PHE A C 1
ATOM 1132 O O . PHE A 1 140 ? 4.113 -4.138 -20.865 1.00 68.69 140 PHE A O 1
ATOM 1139 N N . PHE A 1 141 ? 2.235 -5.283 -20.450 1.00 69.19 141 PHE A N 1
ATOM 1140 C CA . PHE A 1 141 ? 2.843 -6.610 -20.566 1.00 69.19 141 PHE A CA 1
ATOM 1141 C C . PHE A 1 141 ? 3.466 -6.854 -21.947 1.00 69.19 141 PHE A C 1
ATOM 1143 O O . PHE A 1 141 ? 4.617 -7.283 -22.034 1.00 69.19 141 PHE A O 1
ATOM 1150 N N . MET A 1 142 ? 2.742 -6.543 -23.022 1.00 69.06 142 MET A N 1
ATOM 1151 C CA . MET A 1 142 ? 3.194 -6.722 -24.404 1.00 69.06 142 MET A CA 1
ATOM 1152 C C . MET A 1 142 ? 4.365 -5.803 -24.760 1.00 69.06 142 MET A C 1
ATOM 1154 O O . MET A 1 142 ? 5.252 -6.222 -25.500 1.00 69.06 142 MET A O 1
ATOM 1158 N N . CYS A 1 143 ? 4.411 -4.585 -24.213 1.00 71.31 143 CYS A N 1
ATOM 1159 C CA . CYS A 1 143 ? 5.528 -3.663 -24.423 1.00 71.31 143 CYS A CA 1
ATOM 1160 C C . CYS A 1 143 ? 6.814 -4.110 -23.711 1.00 71.31 143 CYS A C 1
ATOM 1162 O O . CYS A 1 143 ? 7.900 -3.907 -24.248 1.00 71.31 143 CYS A O 1
ATOM 1164 N N . HIS A 1 144 ? 6.710 -4.711 -22.520 1.00 67.44 144 HIS A N 1
ATOM 1165 C CA . HIS A 1 144 ? 7.884 -5.026 -21.697 1.00 67.44 144 HIS A CA 1
ATOM 1166 C C . HIS A 1 144 ? 8.370 -6.471 -21.870 1.00 67.44 144 HIS A C 1
ATOM 1168 O O . HIS A 1 144 ? 9.576 -6.707 -21.855 1.00 67.44 144 HIS A O 1
ATOM 1174 N N . GLN A 1 145 ? 7.464 -7.444 -22.040 1.00 68.31 145 GLN A N 1
ATOM 1175 C CA . GLN A 1 145 ? 7.798 -8.874 -22.135 1.00 68.31 145 GLN A CA 1
ATOM 1176 C C . GLN A 1 145 ? 6.932 -9.652 -23.150 1.00 68.31 145 GLN A C 1
ATOM 1178 O O . GLN A 1 145 ? 6.275 -10.641 -22.799 1.00 68.31 145 GLN A O 1
ATOM 1183 N N . PRO A 1 146 ? 6.987 -9.296 -24.448 1.00 67.38 146 PRO A N 1
ATOM 1184 C CA . PRO A 1 146 ? 6.159 -9.931 -25.479 1.00 67.38 146 PRO A CA 1
ATOM 1185 C C . PRO A 1 146 ? 6.430 -11.439 -25.616 1.00 67.38 146 PRO A C 1
ATOM 1187 O O . PRO A 1 146 ? 5.524 -12.236 -25.858 1.00 67.38 146 PRO A O 1
ATOM 1190 N N . THR A 1 147 ? 7.678 -11.866 -25.419 1.00 65.56 147 THR A N 1
ATOM 1191 C CA . THR A 1 147 ? 8.094 -13.269 -25.569 1.00 65.56 147 THR A CA 1
ATOM 1192 C C . THR A 1 147 ? 7.662 -14.173 -24.419 1.00 65.56 147 THR A C 1
ATOM 1194 O O . THR A 1 147 ? 7.591 -15.384 -24.625 1.00 65.56 147 THR A O 1
ATOM 1197 N N . GLN A 1 148 ? 7.369 -13.640 -23.228 1.00 63.50 148 GLN A N 1
ATOM 1198 C CA . GLN A 1 148 ? 6.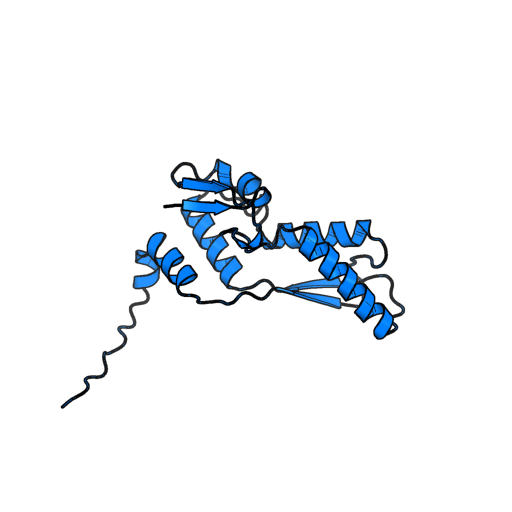816 -14.442 -22.129 1.00 63.50 148 GLN A CA 1
ATOM 1199 C C . GLN A 1 148 ? 5.305 -14.640 -22.289 1.00 63.50 148 GLN A C 1
ATOM 1201 O O . GLN A 1 148 ? 4.806 -15.734 -22.036 1.00 63.50 148 GLN A O 1
ATOM 1206 N N . PHE A 1 149 ? 4.599 -13.627 -22.800 1.00 60.12 149 PHE A N 1
ATOM 1207 C CA . PHE A 1 149 ? 3.156 -13.682 -23.043 1.00 60.12 149 PHE A CA 1
ATOM 1208 C C . PHE A 1 149 ? 2.783 -14.633 -24.192 1.00 60.12 149 PHE A C 1
ATOM 1210 O O . PHE A 1 149 ? 1.833 -15.402 -24.091 1.00 60.12 149 PHE A O 1
ATOM 1217 N N . LEU A 1 150 ? 3.571 -14.644 -25.272 1.00 57.66 150 LEU A N 1
ATOM 1218 C CA . LEU A 1 150 ? 3.309 -15.467 -26.462 1.00 57.66 150 LEU A CA 1
ATOM 1219 C C . LEU A 1 150 ? 3.718 -16.946 -26.314 1.00 57.66 150 LEU A C 1
ATOM 1221 O O . LEU A 1 150 ? 3.398 -17.764 -27.177 1.00 57.66 150 LEU A O 1
ATOM 1225 N N . LYS A 1 151 ? 4.433 -17.318 -25.241 1.00 50.84 151 LYS A N 1
ATOM 1226 C CA . LYS A 1 151 ? 4.920 -18.694 -25.021 1.00 50.84 151 LYS A CA 1
ATOM 1227 C C . LYS A 1 151 ? 3.870 -19.647 -24.449 1.00 50.84 151 LYS A C 1
ATOM 1229 O O . LYS A 1 151 ? 4.063 -20.859 -24.526 1.00 50.84 151 LYS A O 1
ATOM 1234 N N . THR A 1 152 ? 2.732 -19.157 -23.961 1.00 50.09 152 THR A N 1
ATOM 1235 C CA . THR A 1 152 ? 1.558 -19.988 -23.641 1.00 50.09 152 THR A CA 1
ATOM 1236 C C . THR A 1 152 ? 0.770 -20.289 -24.917 1.00 50.09 152 THR A C 1
ATOM 1238 O O . THR A 1 152 ? -0.408 -19.979 -25.057 1.00 50.09 152 THR A O 1
ATOM 1241 N N . GLY A 1 153 ? 1.443 -20.915 -25.885 1.00 46.59 153 GLY A N 1
ATOM 1242 C CA . GLY A 1 153 ? 0.899 -21.311 -27.180 1.00 46.59 153 GLY A CA 1
ATOM 1243 C C . GLY A 1 153 ? -0.130 -22.441 -27.099 1.00 46.59 153 GLY A C 1
ATOM 1244 O O . GLY A 1 153 ? 0.039 -23.474 -27.741 1.00 46.59 153 GLY A O 1
ATOM 1245 N N . ARG A 1 154 ? -1.240 -22.251 -26.379 1.00 46.41 154 ARG A N 1
ATOM 1246 C CA . ARG A 1 154 ? -2.504 -22.841 -26.823 1.00 46.41 154 ARG A CA 1
ATOM 1247 C C . ARG A 1 154 ? -3.017 -21.932 -27.925 1.00 46.41 154 ARG A C 1
ATOM 1249 O O . ARG A 1 154 ? -3.654 -20.920 -27.651 1.00 46.41 154 ARG A O 1
ATOM 1256 N N . LYS A 1 155 ? -2.697 -22.290 -29.174 1.00 44.25 155 LYS A N 1
ATOM 1257 C CA . LYS A 1 155 ? -3.425 -21.802 -30.350 1.00 44.25 155 LYS A CA 1
ATOM 1258 C C . LYS A 1 155 ? -4.915 -21.887 -30.011 1.00 44.25 155 LYS A C 1
ATOM 1260 O O . LYS A 1 155 ? -5.439 -22.993 -29.907 1.00 44.25 155 LYS A O 1
ATOM 1265 N N . ARG A 1 156 ? -5.582 -20.749 -29.801 1.00 49.22 156 ARG A N 1
ATOM 1266 C CA . ARG A 1 156 ? -7.035 -20.700 -29.949 1.00 49.22 156 ARG A CA 1
ATOM 1267 C C . ARG A 1 156 ? -7.267 -21.125 -31.393 1.00 49.22 156 ARG A C 1
ATOM 1269 O O . ARG A 1 156 ? -6.794 -20.445 -32.301 1.00 49.22 156 ARG A O 1
ATOM 1276 N N . GLN A 1 157 ? -7.830 -22.316 -31.590 1.00 41.06 157 GLN A N 1
ATOM 1277 C CA . GLN A 1 157 ? -8.354 -22.689 -32.895 1.00 41.06 157 GLN A CA 1
ATOM 1278 C C . GLN A 1 157 ? -9.300 -21.556 -33.277 1.00 41.06 157 GLN A C 1
ATOM 1280 O O . GLN A 1 157 ? -10.222 -21.254 -32.524 1.00 41.06 157 GLN A O 1
ATOM 1285 N N . ALA A 1 158 ? -8.988 -20.864 -34.372 1.00 43.16 158 ALA A N 1
ATOM 1286 C CA . ALA A 1 158 ? -10.002 -20.093 -35.055 1.00 43.16 158 ALA A CA 1
ATOM 1287 C C . ALA A 1 158 ? -11.104 -21.102 -35.374 1.00 43.16 158 ALA A C 1
ATOM 1289 O O . ALA A 1 158 ? -10.835 -22.114 -36.028 1.00 43.16 158 ALA A O 1
ATOM 1290 N N . GLU A 1 159 ? -12.286 -20.898 -34.803 1.00 39.50 159 GLU A N 1
ATOM 1291 C CA . GLU A 1 159 ? -13.475 -21.572 -35.291 1.00 39.50 159 GLU A CA 1
ATOM 1292 C C . GLU A 1 159 ? -13.570 -21.196 -36.769 1.00 39.50 159 GLU A C 1
ATOM 1294 O O . GLU A 1 159 ? -13.606 -20.019 -37.126 1.00 39.50 159 GLU A O 1
ATOM 1299 N N . ASN A 1 160 ? -13.458 -22.207 -37.629 1.00 42.12 160 ASN A N 1
ATOM 1300 C CA . ASN A 1 160 ? -13.841 -22.071 -39.019 1.00 42.12 160 ASN A CA 1
ATOM 1301 C C . ASN A 1 160 ? -15.342 -21.768 -39.002 1.00 42.12 160 ASN A C 1
ATOM 1303 O O . ASN A 1 160 ? -16.144 -22.679 -38.806 1.00 42.12 160 ASN A O 1
ATOM 1307 N N . GLU A 1 161 ? -15.710 -20.501 -39.158 1.00 39.34 161 GLU A N 1
ATOM 1308 C CA . GLU A 1 161 ? -17.027 -20.149 -39.671 1.00 39.34 161 GLU A CA 1
ATOM 1309 C C . GLU A 1 161 ? -17.017 -20.532 -41.155 1.00 39.34 161 GLU A C 1
ATOM 1311 O O . GLU A 1 161 ? -16.434 -19.852 -42.000 1.00 39.34 161 GLU A O 1
ATOM 1316 N N . GLU A 1 162 ? -17.548 -21.724 -41.425 1.00 38.97 162 GLU A N 1
ATOM 1317 C CA . GLU A 1 162 ? -18.032 -22.115 -42.743 1.00 38.97 162 GLU A CA 1
ATOM 1318 C C . GLU A 1 162 ? -19.240 -21.237 -43.090 1.00 38.97 162 GLU A C 1
ATOM 1320 O O . GLU A 1 162 ? -20.209 -21.221 -42.334 1.00 38.97 162 GLU A O 1
ATOM 1325 N N . ASP A 1 163 ? -19.157 -20.536 -44.221 1.00 33.72 163 ASP A N 1
ATOM 1326 C CA . ASP A 1 163 ? -20.246 -20.328 -45.188 1.00 33.72 163 ASP A CA 1
ATOM 1327 C C . ASP A 1 163 ? -19.649 -20.015 -46.575 1.00 33.72 163 ASP A C 1
ATOM 1329 O O . ASP A 1 163 ? -18.782 -19.112 -46.680 1.00 33.72 163 ASP A O 1
#

Foldseek 3Di:
DEAEAEPLRCVLQVVLQPPHHYHHDPQLCSHLQQNNLPPVVVLVVLLVVVVVVCVVVVDPDQEEAEAEADEPLNVVSVVLSCVSSDPVDDCVSPRSVRVSVVSSQVVCVVVRSHHYDPPDPHYDYHYDDDPPPDVVSVVVCCVRPVPVVCVVPPPPPPPPPDD

Radius of gyration: 19.89 Å; chains: 1; bounding box: 41×37×69 Å